Protein AF-A0A450S883-F1 (afdb_monomer_lite)

Foldseek 3Di:
DDDPPPPPPPPDDPPPPPPQQWEDDPRDTHDAQDDDPQWGRHRHDTHGNPPPDPPPDPPPDPPPDPDD

Organism: NCBI:txid2126338

pLDDT: mean 70.8, std 16.43, range [49.22, 93.12]

Sequence (68 aa):
MKRNALIIGIFLAMISTGALSDCDHEGNTYAEGSEIKGYKCKNGNWIKIEEKEPPPDEQPQPDDKKQQ

Structure (mmCIF, N/CA/C/O backbone):
data_AF-A0A450S883-F1
#
_entry.id   AF-A0A450S883-F1
#
loop_
_atom_site.group_PDB
_atom_site.id
_atom_site.type_symbol
_atom_site.label_atom_id
_atom_site.label_alt_id
_atom_site.label_comp_id
_atom_site.label_asym_id
_atom_site.label_entity_id
_atom_site.label_seq_id
_atom_site.pdbx_PDB_ins_code
_atom_site.Cartn_x
_atom_site.Cartn_y
_atom_site.Cartn_z
_atom_site.occupancy
_atom_site.B_iso_or_equiv
_atom_site.auth_seq_id
_atom_site.auth_comp_id
_atom_site.auth_asym_id
_atom_site.auth_atom_id
_atom_site.pdbx_PDB_model_num
ATOM 1 N N . MET A 1 1 ? 31.343 3.263 -43.193 1.00 52.41 1 MET A N 1
ATOM 2 C CA . MET A 1 1 ? 29.935 3.024 -42.800 1.00 52.41 1 MET A CA 1
ATOM 3 C C . MET A 1 1 ? 29.765 1.566 -42.396 1.00 52.41 1 MET A C 1
ATOM 5 O O . MET A 1 1 ? 29.741 0.721 -43.280 1.00 52.41 1 MET A O 1
ATOM 9 N N . LYS A 1 2 ? 29.752 1.258 -41.092 1.00 55.03 2 LYS A N 1
ATOM 10 C CA . LYS A 1 2 ? 29.305 -0.020 -40.494 1.00 55.03 2 LYS A CA 1
ATOM 11 C C . LYS A 1 2 ? 29.559 0.036 -38.982 1.00 55.03 2 LYS A C 1
ATOM 13 O O . LYS A 1 2 ? 30.634 0.482 -38.597 1.00 55.03 2 LYS A O 1
ATOM 18 N N . ARG A 1 3 ? 28.608 -0.500 -38.196 1.00 56.00 3 ARG A N 1
ATOM 19 C CA . ARG A 1 3 ? 28.631 -0.786 -36.735 1.00 56.00 3 ARG A CA 1
ATOM 20 C C . ARG A 1 3 ? 27.877 0.150 -35.766 1.00 56.00 3 ARG A C 1
ATOM 22 O O . ARG A 1 3 ? 28.158 0.100 -34.579 1.00 56.00 3 ARG A O 1
ATOM 29 N N . ASN A 1 4 ? 26.853 0.891 -36.201 1.00 52.53 4 ASN A N 1
ATOM 30 C CA . ASN A 1 4 ? 26.020 1.701 -35.283 1.00 52.53 4 ASN A CA 1
ATOM 31 C C . ASN A 1 4 ? 24.562 1.209 -35.191 1.00 52.53 4 ASN A C 1
ATOM 33 O O . ASN A 1 4 ? 23.642 2.015 -35.242 1.00 52.53 4 ASN A O 1
ATOM 37 N N . ALA A 1 5 ? 24.324 -0.103 -35.121 1.00 56.06 5 ALA A N 1
ATOM 38 C CA . ALA A 1 5 ? 22.954 -0.632 -35.157 1.00 56.06 5 ALA A CA 1
ATOM 39 C C . ALA A 1 5 ? 22.726 -1.860 -34.262 1.00 56.06 5 ALA A C 1
ATOM 41 O O . ALA A 1 5 ? 21.962 -2.746 -34.625 1.00 56.06 5 ALA A O 1
ATOM 42 N N . LEU A 1 6 ? 23.399 -1.952 -33.110 1.00 52.69 6 LEU A N 1
ATOM 43 C CA . LEU A 1 6 ? 23.165 -3.072 -32.189 1.00 52.69 6 LEU A CA 1
ATOM 44 C C . LEU A 1 6 ? 23.253 -2.692 -30.703 1.00 52.69 6 LEU A C 1
ATOM 46 O O . LEU A 1 6 ? 23.707 -3.485 -29.891 1.00 52.69 6 LEU A O 1
ATOM 50 N N . ILE A 1 7 ? 22.846 -1.475 -30.334 1.00 54.38 7 ILE A N 1
ATOM 51 C CA . ILE A 1 7 ? 22.619 -1.101 -28.922 1.00 54.38 7 ILE A CA 1
ATOM 52 C C . ILE A 1 7 ? 21.282 -0.350 -28.804 1.00 54.38 7 ILE A C 1
ATOM 54 O O . ILE A 1 7 ? 21.146 0.646 -28.107 1.00 54.38 7 ILE A O 1
ATOM 58 N N . ILE A 1 8 ? 20.277 -0.802 -29.555 1.00 56.59 8 ILE A N 1
ATOM 59 C CA . ILE A 1 8 ? 18.878 -0.385 -29.401 1.00 56.59 8 ILE A CA 1
ATOM 60 C C . ILE A 1 8 ? 18.118 -1.672 -29.095 1.00 56.59 8 ILE A C 1
ATOM 62 O O . ILE A 1 8 ? 17.546 -2.292 -29.982 1.00 56.59 8 ILE A O 1
ATOM 66 N N . GLY A 1 9 ? 18.246 -2.176 -27.872 1.00 52.50 9 GLY A N 1
ATOM 67 C CA . GLY A 1 9 ? 17.668 -3.483 -27.546 1.00 52.50 9 GLY A CA 1
ATOM 68 C C . GLY A 1 9 ? 17.683 -3.878 -26.078 1.00 52.50 9 GLY A C 1
ATOM 69 O O . GLY A 1 9 ? 17.393 -5.025 -25.775 1.00 52.50 9 GLY A O 1
ATOM 70 N N . ILE A 1 10 ? 18.015 -2.968 -25.162 1.00 58.72 10 ILE A N 1
ATOM 71 C CA . ILE A 1 10 ? 17.933 -3.230 -23.720 1.00 58.72 10 ILE A CA 1
ATOM 72 C C . ILE A 1 10 ? 17.165 -2.068 -23.087 1.00 58.72 10 ILE A C 1
ATOM 74 O O . ILE A 1 10 ? 17.703 -1.260 -22.344 1.00 58.72 10 ILE A O 1
ATOM 78 N N . PHE A 1 11 ? 15.899 -1.936 -23.480 1.00 53.25 11 PHE A N 1
ATOM 79 C CA . 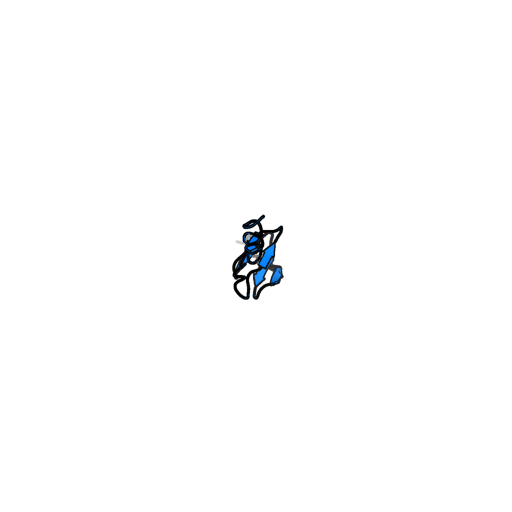PHE A 1 11 ? 14.924 -1.052 -22.828 1.00 53.25 11 PHE A CA 1
ATOM 80 C C . PHE A 1 11 ? 13.670 -1.811 -22.379 1.00 53.25 11 PHE A C 1
ATOM 82 O O . PHE A 1 11 ? 12.641 -1.215 -22.089 1.00 53.25 11 PHE A O 1
ATOM 89 N N . LEU A 1 12 ? 13.746 -3.139 -22.308 1.00 56.53 12 LEU A N 1
ATOM 90 C CA . LEU A 1 12 ? 12.644 -3.982 -21.874 1.00 56.53 12 LEU A CA 1
ATOM 91 C C . LEU A 1 12 ? 13.154 -4.987 -20.859 1.00 56.53 12 LEU A C 1
ATOM 93 O O . LEU A 1 12 ? 13.639 -6.059 -21.203 1.00 56.53 12 LEU A O 1
ATOM 97 N N . ALA A 1 13 ? 13.059 -4.577 -19.602 1.00 52.38 13 ALA A N 1
ATOM 98 C CA . ALA A 1 13 ? 12.191 -5.212 -18.622 1.00 52.38 13 ALA A CA 1
ATOM 99 C C . ALA A 1 13 ? 12.808 -4.973 -17.243 1.00 52.38 13 ALA A C 1
ATOM 101 O O . ALA A 1 13 ? 13.583 -5.783 -16.737 1.00 52.38 13 ALA A O 1
ATOM 102 N N . MET A 1 14 ? 12.412 -3.869 -16.597 1.00 52.44 14 MET A N 1
ATOM 103 C CA . MET A 1 14 ? 12.129 -3.983 -15.170 1.00 52.44 14 MET A CA 1
ATOM 104 C C . MET A 1 14 ? 11.027 -5.036 -15.078 1.00 52.44 14 MET A C 1
ATOM 106 O O . MET A 1 14 ? 9.847 -4.741 -15.244 1.00 52.44 14 MET A O 1
ATOM 110 N N . ILE A 1 15 ? 11.443 -6.295 -14.951 1.00 59.00 15 ILE A N 1
ATOM 111 C CA . ILE A 1 15 ? 10.585 -7.382 -14.517 1.00 59.00 15 ILE A CA 1
ATOM 112 C C . ILE A 1 15 ? 10.314 -7.043 -13.061 1.00 59.00 15 ILE A C 1
ATOM 114 O O . ILE A 1 15 ? 11.019 -7.490 -12.160 1.00 59.00 15 ILE A O 1
ATOM 118 N N . SER A 1 16 ? 9.335 -6.170 -12.842 1.00 52.56 16 SER A N 1
ATOM 119 C CA . SER A 1 16 ? 8.645 -6.108 -11.573 1.00 52.56 16 SER A CA 1
ATOM 120 C C . SER A 1 16 ? 8.006 -7.479 -11.437 1.00 52.56 16 SER A C 1
ATOM 122 O O . SER A 1 16 ? 6.970 -7.768 -12.034 1.00 52.56 16 SER A O 1
ATOM 124 N N . THR A 1 17 ? 8.694 -8.372 -10.735 1.00 54.44 17 THR A N 1
ATOM 125 C CA . THR A 1 17 ? 8.108 -9.566 -10.147 1.00 54.44 17 THR A CA 1
ATOM 126 C C . THR A 1 17 ? 7.085 -9.079 -9.128 1.00 54.44 17 THR A C 1
ATOM 128 O O . THR A 1 17 ? 7.356 -9.093 -7.934 1.00 54.44 17 THR A O 1
ATOM 131 N N . GLY A 1 18 ? 5.954 -8.550 -9.599 1.00 53.47 18 GLY A N 1
ATOM 132 C CA . GLY A 1 18 ? 4.798 -8.330 -8.753 1.00 53.47 18 GLY A CA 1
ATOM 133 C C . GLY A 1 18 ? 4.379 -9.712 -8.303 1.00 53.47 18 GLY A C 1
ATOM 134 O O . GLY A 1 18 ? 3.881 -10.500 -9.116 1.00 53.47 18 GLY A O 1
ATOM 135 N N . ALA A 1 19 ? 4.672 -10.053 -7.048 1.00 58.38 19 ALA A N 1
ATOM 136 C CA . ALA A 1 19 ? 4.044 -11.214 -6.466 1.00 58.38 19 ALA A CA 1
ATOM 137 C C . ALA A 1 19 ? 2.542 -10.934 -6.548 1.00 58.38 19 ALA A C 1
ATOM 139 O O . ALA A 1 19 ? 2.093 -9.801 -6.378 1.00 58.38 19 ALA A O 1
ATOM 140 N N . LEU A 1 20 ? 1.772 -11.952 -6.919 1.00 58.69 20 LEU A N 1
ATOM 141 C CA . LEU A 1 20 ? 0.383 -11.859 -7.383 1.00 58.69 20 LEU A CA 1
ATOM 142 C C . LEU A 1 20 ? -0.617 -11.307 -6.336 1.00 58.69 20 LEU A C 1
ATOM 144 O O . LEU A 1 20 ? -1.825 -11.478 -6.480 1.00 58.69 20 LEU A O 1
ATOM 148 N N . SER A 1 21 ? -0.146 -10.677 -5.262 1.00 74.25 21 SER A N 1
ATOM 149 C CA . SER A 1 21 ? -0.942 -10.084 -4.190 1.00 74.25 21 SER A CA 1
ATOM 150 C C . SER A 1 21 ? -0.252 -8.903 -3.487 1.00 74.25 21 SER A C 1
ATOM 152 O O . SER A 1 21 ? -0.728 -8.488 -2.436 1.00 74.25 21 SER A O 1
ATOM 154 N N . ASP A 1 22 ? 0.839 -8.351 -4.030 1.00 87.19 22 ASP A N 1
ATOM 155 C CA . ASP A 1 22 ? 1.471 -7.166 -3.438 1.00 87.19 22 ASP A CA 1
ATOM 156 C C . ASP A 1 22 ? 0.588 -5.917 -3.621 1.00 87.19 22 ASP A C 1
ATOM 158 O O . ASP A 1 22 ? -0.140 -5.794 -4.610 1.00 87.19 22 ASP A O 1
ATOM 162 N N . CYS A 1 23 ? 0.646 -4.979 -2.674 1.00 90.06 23 CYS A N 1
ATOM 163 C CA . CYS A 1 23 ? -0.100 -3.724 -2.733 1.00 90.06 23 CYS A CA 1
ATOM 164 C C . CYS A 1 23 ? 0.837 -2.538 -2.939 1.00 90.06 23 CYS A C 1
ATOM 166 O O . CYS A 1 23 ? 1.781 -2.342 -2.175 1.00 90.06 23 CYS A O 1
ATOM 168 N N . ASP A 1 24 ? 0.532 -1.690 -3.918 1.00 90.81 24 ASP A N 1
ATOM 169 C CA . ASP A 1 24 ? 1.295 -0.468 -4.159 1.00 90.81 24 ASP A CA 1
ATOM 170 C C . ASP A 1 24 ? 0.738 0.710 -3.347 1.00 90.81 24 ASP A C 1
ATOM 172 O O . ASP A 1 24 ? -0.475 0.939 -3.281 1.00 90.81 24 ASP A O 1
ATOM 176 N N . HIS A 1 25 ? 1.627 1.483 -2.721 1.00 88.00 25 HIS A N 1
ATOM 177 C CA . HIS A 1 25 ? 1.298 2.742 -2.055 1.00 88.00 25 HIS A CA 1
ATOM 178 C C . HIS A 1 25 ? 2.413 3.770 -2.259 1.00 88.00 25 HIS A C 1
ATOM 180 O O . HIS A 1 25 ? 3.571 3.521 -1.929 1.00 88.00 25 HIS A O 1
ATOM 186 N N . GLU A 1 26 ? 2.059 4.937 -2.811 1.00 88.81 26 GLU A N 1
ATOM 187 C CA . GLU A 1 26 ? 2.981 6.069 -3.034 1.00 88.81 26 GLU A CA 1
ATOM 188 C C . GLU A 1 26 ? 4.263 5.688 -3.817 1.00 88.81 26 GLU A C 1
ATOM 190 O O . GLU A 1 26 ? 5.328 6.262 -3.610 1.00 88.81 26 GLU A O 1
ATOM 195 N N . GLY A 1 27 ? 4.166 4.716 -4.733 1.00 86.88 27 GLY A N 1
ATOM 196 C CA . GLY A 1 27 ? 5.296 4.241 -5.542 1.00 86.88 27 GLY A CA 1
ATOM 197 C C . GLY A 1 27 ? 6.163 3.166 -4.877 1.00 86.88 27 GLY A C 1
ATOM 198 O O . GLY A 1 27 ? 7.171 2.771 -5.458 1.00 86.88 27 GLY A O 1
ATOM 199 N N . ASN A 1 28 ? 5.773 2.678 -3.697 1.00 88.06 28 ASN A N 1
ATOM 200 C CA . ASN A 1 28 ? 6.396 1.538 -3.029 1.00 88.06 28 ASN A CA 1
ATOM 201 C C . ASN A 1 28 ? 5.475 0.316 -3.086 1.00 88.06 28 ASN A C 1
ATOM 203 O O . ASN A 1 28 ? 4.268 0.443 -2.879 1.00 88.06 28 ASN A O 1
ATOM 207 N N . THR A 1 29 ? 6.061 -0.858 -3.300 1.00 88.69 29 THR A N 1
ATOM 208 C CA . THR A 1 29 ? 5.356 -2.143 -3.311 1.00 88.69 29 THR A CA 1
ATOM 209 C C . THR A 1 29 ? 5.481 -2.808 -1.942 1.00 88.69 29 THR A C 1
ATOM 211 O O . THR A 1 29 ? 6.584 -2.960 -1.414 1.00 88.69 29 THR A O 1
ATOM 214 N N . TYR A 1 30 ? 4.349 -3.199 -1.363 1.00 89.44 30 TYR A N 1
ATOM 215 C CA . TYR A 1 30 ? 4.252 -3.819 -0.046 1.00 89.44 30 TYR A CA 1
ATOM 216 C C . TYR A 1 30 ? 3.763 -5.259 -0.168 1.00 89.44 30 TYR A C 1
ATOM 218 O O . TYR A 1 30 ? 2.784 -5.527 -0.861 1.00 89.44 30 TYR A O 1
ATOM 226 N N . ALA A 1 31 ? 4.410 -6.172 0.555 1.00 89.31 31 ALA A N 1
ATOM 227 C CA . ALA A 1 31 ? 4.034 -7.581 0.562 1.00 89.31 31 ALA A CA 1
ATOM 228 C C . ALA A 1 31 ? 2.649 -7.807 1.196 1.00 89.31 31 ALA A C 1
ATOM 230 O O . ALA A 1 31 ? 2.214 -7.031 2.058 1.00 89.31 31 ALA A O 1
ATOM 231 N N . GLU A 1 32 ? 1.997 -8.911 0.826 1.00 89.62 32 GLU A N 1
ATOM 232 C CA . GLU A 1 32 ? 0.753 -9.387 1.446 1.00 89.62 32 GLU A CA 1
ATOM 233 C C . GLU A 1 32 ? 0.848 -9.359 2.984 1.00 89.62 32 GLU A C 1
ATOM 235 O O . GLU A 1 32 ? 1.804 -9.852 3.587 1.00 89.62 32 GLU A O 1
ATOM 240 N N . GLY A 1 33 ? -0.160 -8.772 3.632 1.00 88.56 33 GLY A N 1
ATOM 241 C CA . GLY A 1 33 ? -0.224 -8.621 5.084 1.00 88.56 33 GLY A CA 1
ATOM 242 C C . GLY A 1 33 ? 0.442 -7.363 5.648 1.00 88.56 33 GLY A C 1
ATOM 243 O O . GLY A 1 33 ? 0.2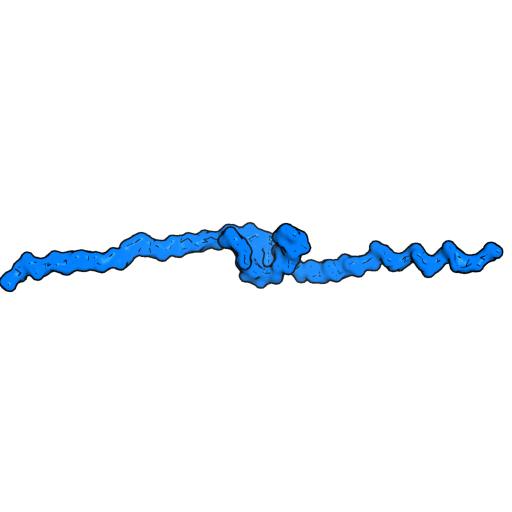82 -7.120 6.843 1.00 88.56 33 GLY A O 1
ATOM 244 N N . SER A 1 34 ? 1.124 -6.555 4.828 1.00 91.44 34 SER A N 1
ATOM 245 C CA . SER A 1 34 ? 1.688 -5.262 5.251 1.00 91.44 34 SER A CA 1
ATOM 246 C C . SER A 1 34 ? 0.600 -4.297 5.722 1.00 91.44 34 SER A C 1
ATOM 248 O O . SER A 1 34 ? -0.495 -4.279 5.161 1.00 91.44 34 SER A O 1
ATOM 250 N N . GLU A 1 35 ? 0.911 -3.459 6.712 1.00 93.12 35 GLU A N 1
ATOM 251 C CA . GLU A 1 35 ? -0.037 -2.514 7.309 1.00 93.12 35 GLU A CA 1
ATOM 252 C C . GLU A 1 35 ? 0.487 -1.074 7.220 1.00 93.12 35 GLU A C 1
ATOM 254 O O . GLU A 1 35 ? 1.620 -0.789 7.609 1.00 93.12 35 GLU A O 1
ATOM 259 N N . ILE A 1 36 ? -0.335 -0.156 6.703 1.00 89.56 36 ILE A N 1
ATOM 260 C CA . ILE A 1 36 ? -0.017 1.272 6.563 1.00 89.56 36 ILE A CA 1
ATOM 261 C C . ILE A 1 36 ? -1.224 2.121 6.954 1.00 89.56 36 ILE A C 1
ATOM 263 O O . ILE A 1 36 ? -2.327 1.877 6.481 1.00 89.56 36 ILE A O 1
ATOM 267 N N . LYS A 1 37 ? -1.039 3.150 7.791 1.00 87.00 37 LYS A N 1
ATOM 268 C CA . LYS A 1 37 ? -2.065 4.179 8.084 1.00 87.00 37 LYS A CA 1
ATOM 269 C C . LYS A 1 37 ? -3.491 3.613 8.347 1.00 87.00 37 LYS A C 1
ATOM 271 O O . LYS A 1 37 ? -4.472 4.214 7.917 1.00 87.00 37 LYS A O 1
ATOM 276 N N . GLY A 1 38 ? -3.615 2.455 9.006 1.00 88.81 38 GLY A N 1
ATOM 277 C CA . GLY A 1 38 ? -4.908 1.798 9.268 1.00 88.81 38 GLY A CA 1
ATOM 278 C C . GLY A 1 38 ? -5.484 0.977 8.104 1.00 88.81 38 GLY A C 1
ATOM 279 O O . GLY A 1 38 ? -6.681 0.708 8.078 1.00 88.81 38 GLY A O 1
ATOM 280 N N . TYR A 1 39 ? -4.664 0.577 7.135 1.00 90.56 39 TYR A N 1
ATOM 281 C CA . TYR A 1 39 ? -5.012 -0.316 6.032 1.00 90.56 39 TYR A CA 1
ATOM 282 C C . TYR A 1 39 ? -4.061 -1.507 6.002 1.00 90.56 39 TYR A C 1
ATOM 284 O O . TYR A 1 39 ? -2.878 -1.362 6.294 1.00 90.56 39 TYR A O 1
ATOM 292 N N . LYS A 1 40 ? -4.569 -2.672 5.607 1.00 92.12 40 LYS A N 1
ATOM 293 C CA . LYS A 1 40 ? -3.820 -3.914 5.442 1.00 92.12 40 LYS A CA 1
ATOM 294 C C . LYS A 1 40 ? -3.846 -4.354 3.988 1.00 92.12 40 LYS A C 1
ATOM 296 O O . LYS A 1 40 ? -4.917 -4.383 3.382 1.00 92.12 40 LYS A O 1
ATOM 301 N N . CYS A 1 41 ? -2.688 -4.712 3.450 1.00 92.56 41 CYS A N 1
ATOM 302 C CA . CYS A 1 41 ? -2.591 -5.326 2.138 1.00 92.56 41 CYS A CA 1
ATOM 303 C C . CYS A 1 41 ? -3.164 -6.742 2.203 1.00 92.56 41 CYS A C 1
ATOM 305 O O . CYS A 1 41 ? -2.670 -7.574 2.971 1.00 92.56 41 CYS A O 1
ATOM 307 N N . LYS A 1 42 ? -4.231 -6.994 1.445 1.00 90.44 42 LYS A N 1
ATOM 308 C CA . LYS A 1 42 ? -4.861 -8.305 1.344 1.00 90.44 42 LYS A CA 1
ATOM 309 C C . LYS A 1 42 ? -5.285 -8.587 -0.091 1.00 90.44 42 LYS A C 1
ATOM 311 O O . LYS A 1 42 ? -6.135 -7.884 -0.639 1.00 90.44 42 LYS A O 1
ATOM 316 N N . ASN A 1 43 ? -4.737 -9.646 -0.673 1.00 88.44 43 ASN A N 1
ATOM 317 C CA . ASN A 1 43 ? -4.998 -10.093 -2.036 1.00 88.44 43 ASN A CA 1
ATOM 318 C C . ASN A 1 43 ? -4.820 -8.957 -3.066 1.00 88.44 43 ASN A C 1
ATOM 320 O O . ASN A 1 43 ? -5.711 -8.707 -3.883 1.00 88.44 43 ASN A O 1
ATOM 324 N N . GLY A 1 44 ? -3.719 -8.203 -2.958 1.00 88.38 44 GLY A N 1
ATOM 325 C CA . GLY A 1 44 ? -3.405 -7.067 -3.837 1.00 88.38 44 GLY A CA 1
ATOM 326 C C . GLY A 1 44 ? -4.274 -5.820 -3.639 1.00 88.38 44 GLY A C 1
ATOM 327 O O . GLY A 1 44 ? -4.259 -4.923 -4.477 1.00 88.38 44 GLY A O 1
ATOM 328 N N . ASN A 1 45 ? -5.063 -5.748 -2.560 1.00 89.12 45 ASN A N 1
ATOM 329 C CA . ASN A 1 45 ? -5.923 -4.606 -2.253 1.00 89.12 45 ASN A CA 1
ATOM 330 C C . ASN A 1 45 ? -5.671 -4.077 -0.835 1.00 89.12 45 ASN A C 1
ATOM 332 O O . ASN A 1 45 ? -5.509 -4.847 0.110 1.00 89.12 45 ASN A O 1
ATOM 336 N N . TRP A 1 46 ? -5.708 -2.754 -0.665 1.00 92.12 46 TRP A N 1
ATOM 337 C CA . TRP A 1 46 ? -5.688 -2.121 0.655 1.00 92.12 46 TRP A CA 1
ATOM 338 C C . TRP A 1 46 ? -7.074 -2.188 1.298 1.00 92.12 46 TRP A C 1
ATOM 340 O O . TRP A 1 46 ? -8.021 -1.567 0.818 1.00 92.12 46 TRP A O 1
ATOM 350 N N . ILE A 1 47 ? -7.195 -2.919 2.404 1.00 91.38 47 ILE A N 1
ATOM 351 C CA . ILE A 1 47 ? -8.438 -3.041 3.173 1.00 91.38 47 ILE A CA 1
ATOM 352 C C . ILE A 1 47 ? -8.292 -2.268 4.476 1.00 91.38 47 ILE A C 1
ATOM 354 O O . ILE A 1 47 ? -7.297 -2.429 5.177 1.00 91.38 47 ILE A O 1
ATOM 358 N N . LYS A 1 48 ? -9.276 -1.433 4.817 1.00 91.00 48 LYS A N 1
ATOM 359 C CA . LYS A 1 48 ? -9.273 -0.689 6.079 1.00 91.00 48 LYS A CA 1
ATOM 360 C C . LYS A 1 48 ? -9.294 -1.671 7.252 1.00 91.00 48 LYS A C 1
ATOM 362 O O . LYS A 1 48 ? -10.152 -2.550 7.314 1.00 91.00 48 LYS A O 1
ATOM 367 N N . ILE A 1 49 ? -8.345 -1.520 8.163 1.00 87.00 49 ILE A N 1
ATOM 368 C CA . ILE A 1 49 ? -8.345 -2.213 9.441 1.00 87.00 49 ILE A CA 1
ATOM 369 C C . ILE A 1 49 ? -9.414 -1.500 10.262 1.00 87.00 49 ILE A C 1
ATOM 371 O O . ILE A 1 49 ? -9.221 -0.367 10.701 1.00 87.00 49 ILE A O 1
ATOM 375 N N . GLU A 1 50 ? -10.581 -2.123 10.403 1.00 78.12 50 GLU A N 1
ATOM 376 C CA . GLU A 1 50 ? -11.460 -1.775 11.511 1.00 78.12 50 GLU A CA 1
ATOM 377 C C . GLU A 1 50 ? -10.705 -2.162 12.777 1.00 78.12 50 GLU A C 1
ATOM 379 O O . GLU A 1 50 ? -10.641 -3.329 13.167 1.00 78.12 50 GLU A O 1
ATOM 384 N N . GLU A 1 51 ? -10.055 -1.168 13.374 1.00 65.00 51 GLU A N 1
ATOM 385 C CA . GLU A 1 51 ? -9.682 -1.223 14.771 1.00 65.00 51 GLU A CA 1
ATOM 386 C C . GLU A 1 51 ? -10.996 -1.445 15.511 1.00 65.00 51 GLU A C 1
ATOM 388 O O . GLU A 1 51 ? -11.821 -0.539 15.627 1.00 65.00 51 GLU A O 1
ATOM 393 N N . LYS A 1 52 ? -11.259 -2.701 15.892 1.00 60.22 52 LYS A N 1
ATOM 394 C CA . LYS A 1 52 ? -12.299 -2.996 16.867 1.00 60.22 52 LYS A CA 1
ATOM 395 C C . LYS A 1 52 ? -11.939 -2.126 18.055 1.00 60.22 52 LYS A C 1
ATOM 397 O O . LYS A 1 52 ? -10.943 -2.411 18.720 1.00 60.22 52 LYS A O 1
ATOM 402 N N . GLU A 1 53 ? -12.711 -1.064 18.270 1.00 52.94 53 GLU A N 1
ATOM 403 C CA . GLU A 1 53 ? -12.661 -0.330 19.521 1.00 52.94 53 GLU A CA 1
ATOM 404 C C . GLU A 1 53 ? -12.661 -1.392 20.628 1.00 52.94 53 GLU A C 1
ATOM 406 O O . GLU A 1 53 ? -13.480 -2.328 20.563 1.00 52.94 53 GLU A O 1
ATOM 411 N N . PRO A 1 54 ? -11.717 -1.339 21.587 1.00 61.28 54 PRO A N 1
ATOM 412 C CA . PRO A 1 54 ? -11.881 -2.138 22.786 1.00 61.28 54 PRO A CA 1
ATOM 413 C C . PRO A 1 54 ? -13.302 -1.861 23.287 1.00 61.28 54 PRO A C 1
ATOM 415 O O . PRO A 1 54 ? -13.726 -0.702 23.239 1.00 61.28 54 PRO A O 1
ATOM 418 N N . PRO A 1 55 ? -14.075 -2.899 23.653 1.00 65.31 55 PRO A N 1
ATOM 419 C CA . PRO A 1 55 ? -15.452 -2.703 24.074 1.00 65.31 55 PRO A CA 1
ATOM 420 C C . PRO A 1 55 ? -15.492 -1.555 25.093 1.00 65.31 5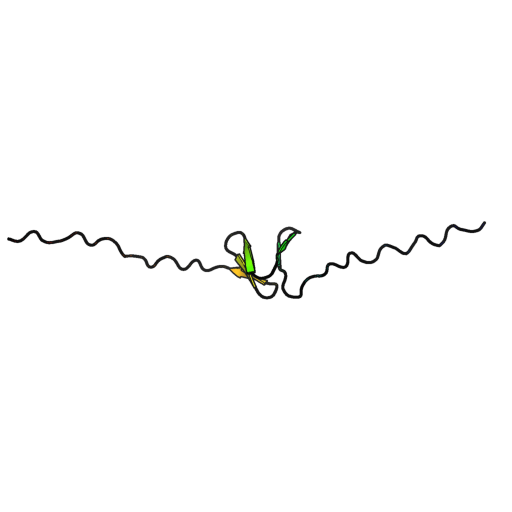5 PRO A C 1
ATOM 422 O O . PRO A 1 55 ? -14.702 -1.584 26.044 1.00 65.31 55 PRO A O 1
ATOM 425 N N . PRO A 1 56 ? -16.323 -0.518 24.874 1.00 67.50 56 PRO A N 1
ATOM 426 C CA . PRO A 1 56 ? -16.505 0.507 25.883 1.00 67.50 56 PRO A CA 1
ATOM 427 C C . PRO A 1 56 ? -17.018 -0.198 27.142 1.00 67.50 56 PRO A C 1
ATOM 429 O O . PRO A 1 56 ? -17.891 -1.061 27.050 1.00 67.50 56 PRO A O 1
ATOM 432 N N . ASP A 1 57 ? -16.434 0.152 28.284 1.00 62.56 57 ASP A N 1
ATOM 433 C CA . ASP A 1 57 ? -16.776 -0.335 29.623 1.00 62.56 57 ASP A CA 1
ATOM 434 C C . ASP A 1 57 ? -16.274 -1.731 30.037 1.00 62.56 57 ASP A C 1
ATOM 436 O O . ASP A 1 57 ? -17.024 -2.695 30.159 1.00 62.56 57 ASP A O 1
ATOM 440 N N . GLU A 1 58 ? -15.025 -1.771 30.501 1.00 55.12 58 GLU A N 1
ATOM 441 C CA . GLU A 1 58 ? -14.802 -2.229 31.879 1.00 55.12 58 GLU A CA 1
ATOM 442 C C . GLU A 1 58 ? -14.340 -1.014 32.702 1.00 55.12 58 GLU A C 1
ATOM 444 O O . GLU A 1 58 ? -13.195 -0.914 33.142 1.00 55.12 58 GLU A O 1
ATOM 449 N N . GLN A 1 59 ? -15.216 -0.007 32.839 1.00 57.72 59 GLN A N 1
ATOM 450 C CA . GLN A 1 59 ? -15.040 0.989 33.891 1.00 57.72 59 GLN A CA 1
ATOM 451 C C . GLN A 1 59 ? -15.073 0.232 35.229 1.00 57.72 59 GLN A C 1
ATOM 453 O O . GLN A 1 59 ? -16.015 -0.535 35.451 1.00 57.72 59 GLN A O 1
ATOM 458 N N . PRO A 1 60 ? -14.102 0.424 36.142 1.00 57.41 60 PRO A N 1
ATOM 459 C CA . PRO A 1 60 ? -14.244 -0.088 37.496 1.00 57.41 60 PRO A CA 1
ATOM 460 C C . PRO A 1 60 ? -15.527 0.508 38.077 1.00 57.41 60 PRO A C 1
ATOM 462 O O . PRO A 1 60 ? -15.644 1.726 38.236 1.00 57.41 60 PRO A O 1
ATOM 465 N N . GLN A 1 61 ? -16.518 -0.350 38.329 1.00 57.28 61 GLN A N 1
ATOM 466 C CA . GLN A 1 61 ? -17.710 0.033 39.071 1.00 57.28 61 GLN A CA 1
ATOM 467 C C . GLN A 1 61 ? -17.228 0.618 40.407 1.00 57.28 61 GLN A C 1
ATOM 469 O O . GLN A 1 61 ? -16.430 -0.034 41.084 1.00 57.28 61 GLN A O 1
ATOM 474 N N . P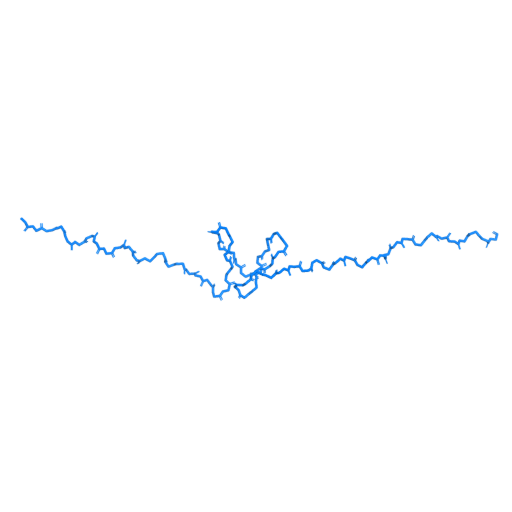RO A 1 62 ? -17.634 1.839 40.795 1.00 59.44 62 PRO A N 1
ATOM 475 C CA . PRO A 1 62 ? -17.382 2.298 42.146 1.00 59.44 62 PRO A CA 1
ATOM 476 C C . PRO A 1 62 ? -18.075 1.312 43.085 1.00 59.44 62 PRO A C 1
ATOM 478 O O . PRO A 1 62 ? -19.283 1.111 42.968 1.00 59.44 62 PRO A O 1
ATOM 481 N N . ASP A 1 63 ? -17.306 0.673 43.968 1.00 63.03 63 ASP A N 1
ATOM 482 C CA . ASP A 1 63 ? -17.817 -0.173 45.044 1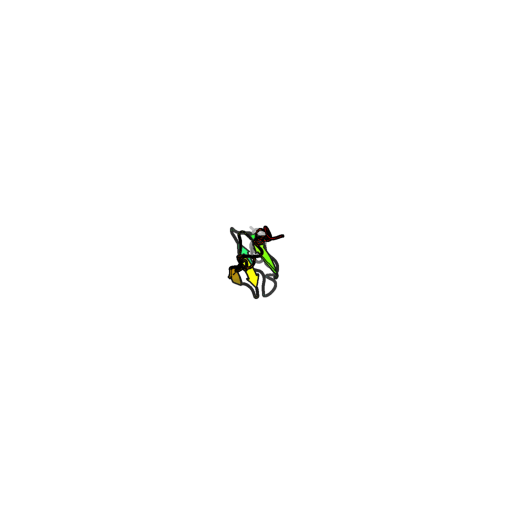.00 63.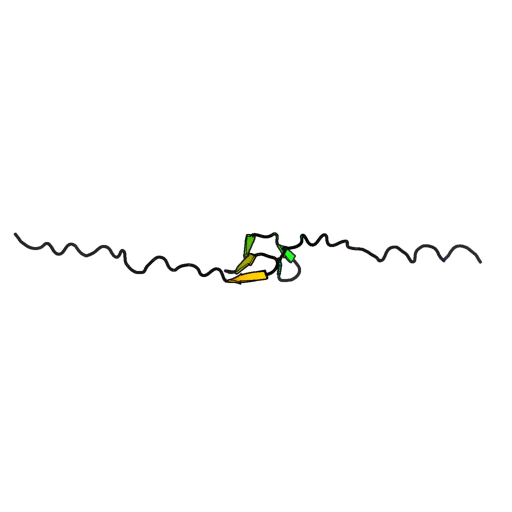03 63 ASP A CA 1
ATOM 483 C C . ASP A 1 63 ? -18.808 0.631 45.897 1.00 63.03 63 ASP A C 1
ATOM 485 O O . ASP A 1 63 ? -18.455 1.297 46.875 1.00 63.03 63 ASP A O 1
ATOM 489 N N . ASP A 1 64 ? -20.084 0.556 45.531 1.00 63.19 64 ASP A N 1
ATOM 490 C CA . ASP A 1 64 ? -21.199 0.979 46.359 1.00 63.19 64 ASP A CA 1
ATOM 491 C C . ASP A 1 64 ? -21.403 -0.086 47.447 1.00 63.19 64 ASP A C 1
ATOM 493 O O . ASP A 1 64 ? -22.284 -0.943 47.397 1.00 63.19 64 ASP A O 1
ATOM 497 N N . LYS A 1 65 ? -20.517 -0.065 48.446 1.00 56.16 65 LYS A N 1
ATOM 498 C CA . LYS A 1 65 ? -20.773 -0.652 49.764 1.00 56.16 65 LYS A CA 1
ATOM 499 C C . LYS A 1 65 ? -20.325 0.286 50.873 1.00 56.16 65 LYS A C 1
ATOM 501 O O . LYS A 1 65 ? -19.488 -0.031 51.714 1.00 56.16 65 LYS A O 1
ATOM 506 N N . LYS A 1 66 ? -21.026 1.414 50.963 1.00 52.75 66 LYS A N 1
ATOM 507 C CA . LYS A 1 66 ? -21.433 1.912 52.277 1.00 52.75 66 LYS A CA 1
ATOM 508 C C . LYS A 1 66 ? -22.718 1.189 52.678 1.00 52.75 66 LYS A C 1
ATOM 510 O O . LYS A 1 66 ? -23.791 1.599 52.259 1.00 52.75 66 LYS A O 1
ATOM 515 N N . GLN A 1 67 ? -22.596 0.145 53.497 1.00 49.22 67 GLN A N 1
ATOM 516 C CA . GLN A 1 67 ? -23.588 -0.257 54.508 1.00 49.22 67 GLN A CA 1
ATOM 517 C C . GLN A 1 67 ? -23.077 -1.488 55.273 1.00 49.22 67 GLN A C 1
ATOM 519 O O . GLN A 1 67 ? -23.265 -2.619 54.830 1.00 49.22 67 GLN A O 1
ATOM 524 N N . GLN A 1 68 ? -22.401 -1.255 56.399 1.00 49.47 68 GLN A N 1
ATOM 525 C CA . GLN A 1 68 ? -22.854 -1.609 57.755 1.00 49.47 68 GLN A CA 1
ATOM 526 C C . GLN A 1 68 ? -21.836 -1.117 58.784 1.00 49.47 68 GLN A C 1
ATOM 528 O O . GLN A 1 68 ? -20.622 -1.254 58.522 1.00 49.47 68 GLN A O 1
#

Radius of gyration: 28.07 Å; chains: 1; bounding box: 54×18×101 Å

Secondary structure (DSSP, 8-state):
----SSSS-----------TT-EEETTEEE-TT-EETTEEEETTEEEE-----PPS------------